Protein AF-Q4WC48-F1 (afdb_monomer_lite)

pLDDT: mean 88.95, std 13.42, range [38.78, 98.5]

Structure (mmCIF, N/CA/C/O backbone):
data_AF-Q4WC48-F1
#
_entry.id   AF-Q4WC48-F1
#
loop_
_atom_site.group_PDB
_atom_site.id
_atom_site.type_symbol
_atom_site.label_atom_id
_atom_site.label_alt_id
_atom_site.label_comp_id
_atom_site.label_asym_id
_atom_site.label_entity_id
_atom_site.label_seq_id
_atom_site.pdbx_PDB_ins_code
_atom_site.Cartn_x
_atom_site.Cartn_y
_atom_site.Cartn_z
_atom_site.occupancy
_atom_site.B_iso_or_equiv
_atom_site.auth_seq_id
_atom_site.auth_comp_id
_atom_site.auth_asym_id
_atom_site.auth_atom_id
_atom_site.pdbx_PDB_model_num
ATOM 1 N N . MET A 1 1 ? 26.197 -2.076 -30.109 1.00 50.25 1 MET A N 1
ATOM 2 C CA . MET A 1 1 ? 26.867 -1.989 -28.795 1.00 50.25 1 MET A CA 1
ATOM 3 C C . MET A 1 1 ? 26.715 -3.346 -28.125 1.00 50.25 1 MET A C 1
ATOM 5 O O . MET A 1 1 ? 25.585 -3.740 -27.888 1.00 50.25 1 MET A O 1
ATOM 9 N N . TRP A 1 2 ? 27.802 -4.096 -27.939 1.00 62.31 2 TRP A N 1
ATOM 10 C CA . TRP A 1 2 ? 27.777 -5.416 -27.292 1.00 62.31 2 TRP A CA 1
ATOM 11 C C . TRP A 1 2 ? 28.272 -5.292 -25.844 1.00 62.31 2 TRP A C 1
ATOM 13 O O . TRP A 1 2 ? 29.174 -4.499 -25.574 1.00 62.31 2 TRP A O 1
ATOM 23 N N . PHE A 1 3 ? 27.678 -6.042 -24.912 1.00 82.44 3 PHE A N 1
ATOM 24 C CA . PHE A 1 3 ? 28.059 -6.017 -23.497 1.00 82.44 3 PHE A CA 1
ATOM 25 C C . PHE A 1 3 ? 29.448 -6.658 -23.295 1.00 82.44 3 PHE A C 1
ATOM 27 O O . PHE A 1 3 ? 29.622 -7.820 -23.673 1.00 82.44 3 PHE A O 1
ATOM 34 N N . PRO A 1 4 ? 30.424 -5.969 -22.662 1.00 87.62 4 PRO A N 1
ATOM 35 C CA . PRO A 1 4 ? 31.802 -6.461 -22.527 1.00 87.62 4 PRO A CA 1
ATOM 36 C C . PRO A 1 4 ? 31.924 -7.854 -21.895 1.00 87.62 4 PRO A C 1
ATOM 38 O O . PRO A 1 4 ? 32.758 -8.643 -22.327 1.00 87.62 4 PRO A O 1
ATOM 41 N N . GLY A 1 5 ? 31.060 -8.169 -20.923 1.00 88.50 5 GLY A N 1
ATOM 42 C CA . GLY A 1 5 ? 31.018 -9.471 -20.246 1.00 88.50 5 GLY A CA 1
ATOM 43 C C . GLY A 1 5 ? 30.559 -10.640 -21.128 1.00 88.50 5 GLY A C 1
ATOM 44 O O . GLY A 1 5 ? 30.926 -11.781 -20.874 1.00 88.50 5 GLY A O 1
ATOM 45 N N . ILE A 1 6 ? 29.784 -10.373 -22.183 1.00 89.56 6 ILE A N 1
ATOM 46 C CA . ILE A 1 6 ? 29.393 -11.396 -23.166 1.00 89.56 6 ILE A CA 1
ATOM 47 C C . ILE A 1 6 ? 30.513 -11.571 -24.191 1.00 89.56 6 ILE A C 1
ATOM 49 O O . ILE A 1 6 ? 30.905 -12.694 -24.495 1.00 89.56 6 ILE A O 1
ATOM 53 N N . CYS A 1 7 ? 31.088 -10.462 -24.669 1.00 89.94 7 CYS A N 1
ATOM 54 C CA . CYS A 1 7 ? 32.181 -10.487 -25.645 1.00 89.94 7 CYS A CA 1
ATOM 55 C C . CYS A 1 7 ? 33.433 -11.199 -25.128 1.00 89.94 7 CYS A C 1
ATOM 57 O O . CYS A 1 7 ? 34.129 -11.852 -25.898 1.00 89.94 7 CYS A O 1
ATOM 59 N N . ASN A 1 8 ? 33.738 -11.054 -23.837 1.00 90.00 8 ASN A N 1
ATOM 60 C CA . ASN A 1 8 ? 34.894 -11.694 -23.215 1.00 90.00 8 ASN A CA 1
ATOM 61 C C . ASN A 1 8 ? 34.586 -13.101 -22.655 1.00 90.00 8 ASN A C 1
ATOM 63 O O . ASN A 1 8 ? 35.450 -13.688 -22.009 1.00 90.00 8 ASN A O 1
ATOM 67 N N . GLY A 1 9 ? 33.371 -13.630 -22.865 1.00 88.19 9 GLY A N 1
ATOM 68 C CA . GLY A 1 9 ? 32.963 -14.982 -22.462 1.00 88.19 9 GLY A CA 1
ATOM 69 C C . GLY A 1 9 ? 32.745 -15.199 -20.960 1.00 88.19 9 GLY A C 1
ATOM 70 O O . GLY A 1 9 ? 32.447 -16.319 -20.552 1.00 88.19 9 GLY A O 1
ATOM 71 N N . THR A 1 10 ? 32.872 -14.161 -20.128 1.00 94.31 10 THR A N 1
ATOM 72 C CA . THR A 1 10 ? 32.672 -14.274 -18.669 1.00 94.31 10 THR A CA 1
ATOM 73 C C . THR A 1 10 ? 31.203 -14.443 -18.286 1.00 94.31 10 THR A C 1
ATOM 75 O O . THR A 1 10 ? 30.897 -15.048 -17.260 1.00 94.31 10 THR A O 1
ATOM 78 N N . ILE A 1 11 ? 30.291 -13.941 -19.120 1.00 91.88 11 ILE A N 1
ATOM 79 C CA . ILE A 1 11 ? 28.846 -14.086 -18.973 1.00 91.88 11 ILE A CA 1
ATOM 80 C C . ILE A 1 11 ? 28.316 -14.792 -20.221 1.00 91.88 11 ILE A C 1
ATOM 82 O O . ILE A 1 11 ? 28.382 -14.225 -21.314 1.00 91.88 11 ILE A O 1
ATOM 86 N N . PRO A 1 12 ? 27.758 -16.005 -20.097 1.00 94.50 12 PRO A N 1
ATOM 87 C CA . PRO A 1 12 ? 27.155 -16.660 -21.242 1.00 94.50 12 PRO A CA 1
ATOM 88 C C . PRO A 1 12 ? 25.863 -15.935 -21.649 1.00 94.50 12 PRO A C 1
ATOM 90 O O . PRO A 1 12 ? 25.068 -15.532 -20.801 1.00 94.50 12 PRO A O 1
ATOM 93 N N . GLU A 1 13 ? 25.619 -15.799 -22.954 1.00 92.88 13 GLU A N 1
ATOM 94 C CA . GLU A 1 13 ? 24.481 -15.036 -23.497 1.00 92.88 13 GLU A CA 1
ATOM 95 C C . GLU A 1 13 ? 23.120 -15.521 -22.969 1.00 92.88 13 GLU A C 1
ATOM 97 O O . GLU A 1 13 ? 22.236 -14.716 -22.668 1.00 92.88 13 GLU A O 1
ATOM 102 N N . TRP A 1 14 ? 22.961 -16.836 -22.774 1.00 94.94 14 TRP A N 1
ATOM 103 C CA . TRP A 1 14 ? 21.724 -17.407 -22.237 1.00 94.94 14 TRP A CA 1
ATOM 104 C C . TRP A 1 14 ? 21.364 -16.831 -20.865 1.00 94.94 14 TRP A C 1
ATOM 106 O O . TRP A 1 14 ? 20.178 -16.688 -20.575 1.00 94.94 14 TRP A O 1
ATOM 116 N N . ARG A 1 15 ? 22.358 -16.445 -20.052 1.00 95.19 15 ARG A N 1
ATOM 117 C CA . ARG A 1 15 ? 22.130 -15.850 -18.735 1.00 95.19 15 ARG A CA 1
ATOM 118 C C . ARG A 1 15 ? 21.541 -14.448 -18.850 1.00 95.19 15 ARG A C 1
ATOM 120 O O . ARG A 1 15 ? 20.620 -14.120 -18.108 1.00 95.19 15 ARG A O 1
ATOM 127 N N . LEU A 1 16 ? 22.014 -13.641 -19.803 1.00 93.06 16 LEU A N 1
ATOM 128 C CA . LEU A 1 16 ? 21.412 -12.334 -20.083 1.00 93.06 16 LEU A CA 1
ATOM 129 C C . LEU A 1 16 ? 19.973 -12.501 -20.593 1.00 93.06 16 LEU A C 1
ATOM 131 O O . LEU A 1 16 ? 19.065 -11.828 -20.111 1.00 93.06 16 LEU A O 1
ATOM 135 N N . ASN A 1 17 ? 19.752 -13.440 -21.515 1.00 95.44 17 ASN A N 1
ATOM 136 C CA . ASN A 1 17 ? 18.420 -13.727 -22.047 1.00 95.44 17 ASN A CA 1
ATOM 137 C C . ASN A 1 17 ? 17.453 -14.199 -20.951 1.00 95.44 17 ASN A C 1
ATOM 139 O O . ASN A 1 17 ? 16.284 -13.821 -20.948 1.00 95.44 17 ASN A O 1
ATOM 143 N N . GLU A 1 18 ? 17.929 -15.002 -20.002 1.00 97.69 18 GLU A N 1
ATOM 144 C CA . GLU A 1 18 ? 17.158 -15.420 -18.833 1.00 97.69 18 GLU A CA 1
ATOM 145 C C . GLU A 1 18 ? 16.771 -14.223 -17.949 1.00 97.69 18 GLU A C 1
ATOM 147 O O . GLU A 1 18 ? 15.602 -14.091 -17.594 1.00 97.69 18 GLU A O 1
ATOM 152 N N . MET A 1 19 ? 17.707 -13.311 -17.654 1.00 96.19 19 MET A N 1
ATOM 153 C CA . MET A 1 19 ? 17.429 -12.098 -16.870 1.00 96.19 19 MET A CA 1
ATOM 154 C C . MET A 1 19 ? 16.390 -11.202 -17.551 1.00 96.19 19 MET A C 1
ATOM 156 O O . MET A 1 19 ? 15.441 -10.756 -16.910 1.00 96.19 19 MET A O 1
ATOM 160 N N . ILE A 1 20 ? 16.529 -10.980 -18.862 1.00 96.69 20 ILE A N 1
ATOM 161 C CA . ILE A 1 20 ? 15.570 -10.186 -19.640 1.00 96.69 20 ILE A CA 1
ATOM 162 C C . ILE A 1 20 ? 14.188 -10.843 -19.601 1.00 96.69 20 ILE A C 1
ATOM 164 O O . ILE A 1 20 ? 13.194 -10.161 -19.361 1.00 96.69 20 ILE A O 1
ATOM 168 N N . ARG A 1 21 ? 14.107 -12.170 -19.767 1.00 97.94 21 ARG A N 1
ATOM 169 C CA . ARG A 1 21 ? 12.835 -12.896 -19.649 1.00 97.94 21 ARG A CA 1
ATOM 170 C C . ARG A 1 21 ? 12.223 -12.742 -18.262 1.00 97.94 21 ARG A C 1
ATOM 172 O O . ARG A 1 21 ? 11.027 -12.501 -18.183 1.00 97.94 21 ARG A O 1
ATOM 179 N N . GLN A 1 22 ? 13.001 -12.827 -17.186 1.00 97.88 22 GLN A N 1
ATOM 180 C CA . GLN A 1 22 ? 12.485 -12.658 -15.821 1.00 97.88 22 GLN A CA 1
ATOM 181 C C . GLN A 1 22 ? 11.947 -11.247 -15.554 1.00 97.88 22 GLN A C 1
ATOM 183 O O . GLN A 1 22 ? 10.987 -11.108 -14.805 1.00 97.88 22 GLN A O 1
ATOM 188 N N . ILE A 1 23 ? 12.517 -10.217 -16.188 1.00 97.94 23 ILE A N 1
ATOM 189 C CA . ILE A 1 23 ? 12.023 -8.835 -16.088 1.00 97.94 23 ILE A CA 1
ATOM 190 C C . ILE A 1 23 ? 10.760 -8.644 -16.937 1.00 97.94 23 ILE A C 1
ATOM 192 O O . ILE A 1 23 ? 9.770 -8.090 -16.465 1.00 97.94 23 ILE A O 1
ATOM 196 N N . LEU A 1 24 ? 10.770 -9.117 -18.186 1.00 98.12 24 LEU A N 1
ATOM 197 C CA . LEU A 1 24 ? 9.672 -8.880 -19.127 1.00 98.12 24 LEU A CA 1
ATOM 198 C C . LEU A 1 24 ? 8.459 -9.789 -18.889 1.00 98.12 24 LEU A C 1
ATOM 200 O O . LEU A 1 24 ? 7.337 -9.390 -19.180 1.00 98.12 24 LEU A O 1
ATOM 204 N N . THR A 1 25 ? 8.642 -10.985 -18.325 1.00 98.25 25 THR A N 1
ATOM 205 C CA . THR A 1 25 ? 7.528 -11.904 -18.032 1.00 98.25 25 THR A CA 1
ATOM 206 C C . THR A 1 25 ? 6.456 -11.264 -17.135 1.00 98.25 25 THR A C 1
ATOM 208 O O . THR A 1 25 ? 5.307 -11.224 -17.568 1.00 98.25 25 THR A O 1
ATOM 211 N N . PRO A 1 26 ? 6.759 -10.722 -15.934 1.00 97.75 26 PRO A N 1
ATOM 212 C CA . PRO A 1 26 ? 5.750 -10.069 -15.096 1.00 97.75 26 PRO A CA 1
ATOM 213 C C . PRO A 1 26 ? 5.199 -8.770 -15.706 1.00 97.75 26 PRO A C 1
ATOM 215 O O . PRO A 1 26 ? 4.044 -8.430 -15.444 1.00 97.75 26 PRO A O 1
ATOM 218 N N . TYR A 1 27 ? 5.994 -8.072 -16.526 1.00 97.56 27 TYR A N 1
ATOM 219 C CA . TYR A 1 27 ? 5.579 -6.864 -17.246 1.00 97.56 27 TYR A CA 1
ATOM 220 C C . TYR A 1 27 ? 4.431 -7.169 -18.220 1.00 97.56 27 TYR A C 1
ATOM 222 O O . TYR A 1 27 ? 3.362 -6.570 -18.115 1.00 97.56 27 TYR A O 1
ATOM 230 N N . TYR A 1 28 ? 4.606 -8.178 -19.080 1.00 97.50 28 TYR A N 1
ATOM 231 C CA . TYR A 1 28 ? 3.551 -8.641 -19.988 1.00 97.50 28 TYR A CA 1
ATOM 232 C C . TYR A 1 28 ? 2.412 -9.352 -19.249 1.00 97.50 28 TYR A C 1
ATOM 234 O O . TYR A 1 28 ? 1.244 -9.142 -19.565 1.00 97.50 28 TYR A O 1
ATOM 242 N N . TYR A 1 29 ? 2.723 -10.156 -18.227 1.00 97.56 29 TYR A N 1
ATOM 243 C CA . TYR A 1 29 ? 1.708 -10.844 -17.423 1.00 97.56 29 TYR A CA 1
ATOM 244 C C . TYR A 1 29 ? 0.731 -9.867 -16.755 1.00 97.56 29 TYR A C 1
ATOM 246 O O . TYR A 1 29 ? -0.464 -10.136 -16.695 1.00 97.56 29 TYR A O 1
ATOM 254 N N . SER A 1 30 ? 1.229 -8.717 -16.291 1.00 96.88 30 SER A N 1
ATOM 255 C CA . SER A 1 30 ? 0.409 -7.662 -15.679 1.00 96.88 30 SER A CA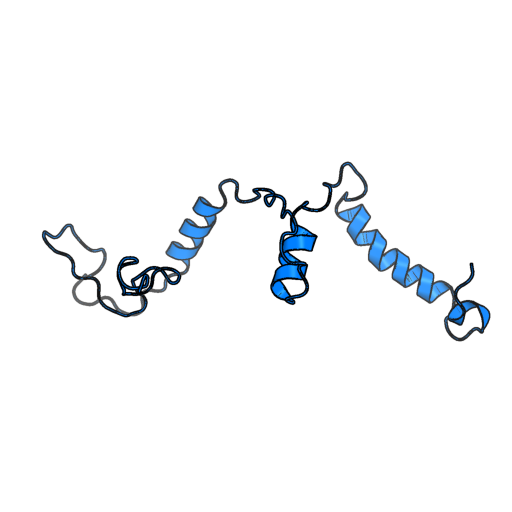 1
ATOM 256 C C . SER A 1 30 ? -0.131 -6.651 -16.702 1.00 96.88 30 SER A C 1
ATOM 258 O O . SER A 1 30 ? -0.622 -5.598 -16.301 1.00 96.88 30 SER A O 1
ATOM 260 N N . SER A 1 31 ? -0.007 -6.947 -18.004 1.00 96.75 31 SER A N 1
ATOM 261 C CA . SER A 1 31 ? -0.479 -6.118 -19.125 1.00 96.75 31 SER A CA 1
ATOM 262 C C . SER A 1 31 ? 0.065 -4.686 -19.122 1.00 96.75 31 SER A C 1
ATOM 264 O O . SER A 1 31 ? -0.615 -3.751 -19.536 1.00 96.75 31 SER A O 1
ATOM 266 N N . GLN A 1 32 ? 1.300 -4.494 -18.648 1.00 96.94 32 GLN A N 1
ATOM 267 C CA . GLN A 1 32 ? 1.930 -3.170 -18.593 1.00 96.94 32 GLN A CA 1
ATOM 268 C C . GLN A 1 32 ? 2.454 -2.689 -19.954 1.00 96.94 32 GLN A C 1
ATOM 270 O O . GLN A 1 32 ? 2.981 -1.584 -20.068 1.00 96.94 32 GLN A O 1
ATOM 275 N N . ASP A 1 33 ? 2.343 -3.517 -20.985 1.00 96.44 33 ASP A N 1
ATOM 276 C CA . ASP A 1 33 ? 2.664 -3.196 -22.372 1.00 96.44 33 ASP A CA 1
ATOM 277 C C . ASP A 1 33 ? 1.553 -2.412 -23.086 1.00 96.44 33 ASP A C 1
ATOM 279 O O . ASP A 1 33 ? 1.803 -1.806 -24.128 1.00 96.44 33 ASP A O 1
ATOM 283 N N . HIS A 1 34 ? 0.350 -2.364 -22.509 1.00 95.38 34 HIS A N 1
ATOM 284 C CA . HIS A 1 34 ? -0.806 -1.665 -23.062 1.00 95.38 34 HIS A CA 1
ATOM 285 C C . HIS A 1 34 ? -1.233 -0.511 -22.152 1.00 95.38 34 HIS A C 1
ATOM 287 O O . HIS A 1 34 ? -1.521 -0.716 -20.978 1.00 95.38 34 HIS A O 1
ATOM 293 N N . GLU A 1 35 ? -1.293 0.706 -22.706 1.00 93.56 35 GLU A N 1
ATOM 294 C CA . GLU A 1 35 ? -1.863 1.901 -22.049 1.00 93.56 35 GLU A CA 1
ATOM 295 C C . GLU A 1 35 ? -1.340 2.181 -20.624 1.00 93.56 35 GLU A C 1
ATOM 297 O O . GLU A 1 35 ? -2.031 2.770 -19.790 1.00 93.56 35 GLU A O 1
ATOM 302 N N . TYR A 1 36 ? -0.100 1.782 -20.327 1.00 95.19 36 TYR A N 1
ATOM 303 C CA . TYR A 1 36 ? 0.464 1.958 -18.994 1.00 95.19 36 TYR A CA 1
ATOM 304 C C . TYR A 1 36 ? 0.604 3.448 -18.651 1.00 95.19 36 TYR A C 1
ATOM 306 O O . TYR A 1 36 ? 1.089 4.231 -19.478 1.00 95.19 36 TYR A O 1
ATOM 314 N N . PRO A 1 37 ? 0.187 3.875 -17.445 1.00 94.06 37 PRO A N 1
ATOM 315 C CA . PRO A 1 37 ? 0.187 5.283 -17.091 1.00 94.06 37 PRO A CA 1
ATOM 316 C C . PRO A 1 37 ? 1.607 5.852 -17.067 1.00 94.06 37 PRO A C 1
ATOM 318 O O . PRO A 1 37 ? 2.573 5.189 -16.687 1.00 94.06 37 PRO A O 1
ATOM 321 N N . THR A 1 38 ? 1.723 7.133 -17.409 1.00 94.44 38 THR A N 1
ATOM 322 C CA . THR A 1 38 ? 2.981 7.869 -17.257 1.00 94.44 38 THR A CA 1
ATOM 323 C C . THR A 1 38 ? 3.382 7.967 -15.788 1.00 94.44 38 THR A C 1
ATOM 325 O O . THR A 1 38 ? 2.529 7.929 -14.890 1.00 94.44 38 THR A O 1
ATOM 328 N N . ILE A 1 39 ? 4.680 8.159 -15.548 1.00 93.44 39 ILE A N 1
ATOM 329 C CA . ILE A 1 39 ? 5.211 8.462 -14.216 1.00 93.44 39 ILE A CA 1
ATOM 330 C C . ILE A 1 39 ? 4.514 9.692 -13.615 1.00 93.44 39 ILE A C 1
ATOM 332 O O . ILE A 1 39 ? 4.081 10.591 -14.342 1.00 93.44 39 ILE A O 1
ATOM 336 N N . ASP A 1 40 ? 4.392 9.737 -12.288 1.00 94.38 40 ASP A N 1
ATOM 337 C CA . ASP A 1 40 ? 3.839 10.910 -11.610 1.00 94.38 40 ASP A CA 1
ATOM 338 C C . ASP A 1 40 ? 4.785 12.112 -11.823 1.00 94.38 40 ASP A C 1
ATOM 340 O O . ASP A 1 40 ? 5.977 11.983 -11.513 1.00 94.38 40 ASP A O 1
ATOM 344 N N . PRO A 1 41 ? 4.287 13.265 -12.317 1.00 92.31 41 PRO A N 1
ATOM 345 C CA . PRO A 1 41 ? 5.093 14.468 -12.532 1.00 92.31 41 PRO A CA 1
ATOM 346 C C . PRO A 1 41 ? 5.886 14.924 -11.301 1.00 92.31 41 PRO A C 1
ATOM 348 O O . PRO A 1 41 ? 6.972 15.481 -11.436 1.00 92.31 41 PRO A O 1
ATOM 351 N N . SER A 1 42 ? 5.367 14.678 -10.098 1.00 94.00 42 SER A N 1
ATOM 352 C CA . SER A 1 42 ? 5.992 15.069 -8.832 1.00 94.00 42 SER A CA 1
ATOM 353 C C . SER A 1 42 ? 7.099 14.119 -8.359 1.00 94.00 42 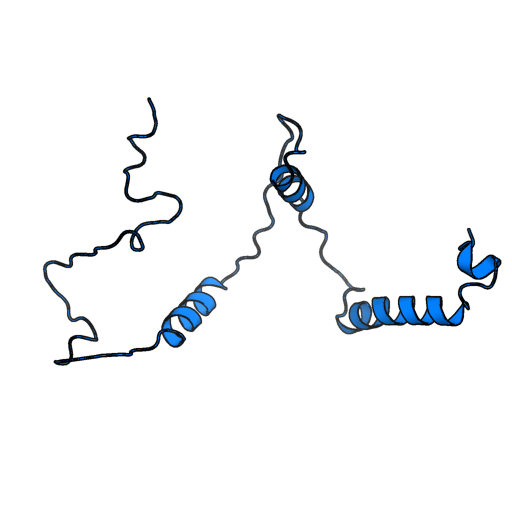SER A C 1
ATOM 355 O O . SER A 1 42 ? 7.855 14.479 -7.458 1.00 94.00 42 SER A O 1
ATOM 357 N N . SER A 1 43 ? 7.251 12.935 -8.971 1.00 93.56 43 SER A N 1
ATOM 358 C CA . SER A 1 43 ? 8.155 11.869 -8.492 1.00 93.56 43 SER A CA 1
ATOM 359 C C . SER A 1 43 ? 9.594 12.344 -8.292 1.00 93.56 43 SER A C 1
ATOM 361 O O . SER A 1 43 ? 10.232 12.025 -7.286 1.00 93.56 43 SER A O 1
ATOM 363 N N . TYR A 1 44 ? 10.107 13.120 -9.250 1.00 91.50 44 TYR A N 1
ATOM 364 C CA . TYR A 1 44 ? 11.449 13.686 -9.168 1.00 91.50 44 TYR A CA 1
ATOM 365 C C . TYR A 1 44 ? 11.551 14.704 -8.032 1.00 91.50 44 TYR A C 1
ATOM 367 O O . TYR A 1 44 ? 12.436 14.581 -7.192 1.00 91.50 44 TYR A O 1
ATOM 375 N N . ALA A 1 45 ? 10.616 15.654 -7.962 1.00 92.81 45 ALA A N 1
ATOM 376 C CA . ALA A 1 45 ? 10.608 16.702 -6.947 1.00 92.81 45 ALA A CA 1
ATOM 377 C C . ALA A 1 45 ? 10.563 16.131 -5.522 1.00 92.81 45 ALA A C 1
ATOM 379 O O . ALA A 1 45 ? 11.334 16.554 -4.663 1.00 92.81 45 ALA A O 1
ATOM 380 N N . VAL A 1 46 ? 9.713 15.126 -5.283 1.00 91.88 46 VAL A N 1
ATOM 381 C CA . VAL A 1 46 ? 9.611 14.438 -3.986 1.00 91.88 46 VAL A CA 1
ATOM 382 C C . VAL A 1 46 ? 10.927 13.740 -3.637 1.00 91.88 46 VAL A C 1
ATOM 384 O O . VAL A 1 46 ? 11.430 13.873 -2.521 1.00 91.88 46 VAL A O 1
ATOM 387 N N . THR A 1 47 ? 11.518 13.028 -4.599 1.00 93.00 47 THR A N 1
ATOM 388 C CA . THR A 1 47 ? 12.791 12.320 -4.406 1.00 93.00 47 THR A CA 1
ATOM 389 C C . THR A 1 47 ? 13.931 13.302 -4.126 1.00 93.00 47 THR A C 1
ATOM 391 O O . THR A 1 47 ? 14.663 13.146 -3.151 1.00 93.00 47 THR A O 1
ATOM 394 N N . ALA A 1 48 ? 14.054 14.357 -4.931 1.00 92.88 48 ALA A N 1
ATOM 395 C CA . ALA A 1 48 ? 15.076 15.384 -4.785 1.00 92.88 48 ALA A CA 1
ATOM 396 C C . ALA A 1 48 ? 14.954 16.130 -3.447 1.00 92.88 48 ALA A C 1
ATOM 398 O O . ALA A 1 48 ? 15.963 16.357 -2.781 1.00 92.88 48 ALA A O 1
ATOM 399 N N . ALA A 1 49 ? 13.729 16.450 -3.014 1.00 91.81 49 ALA A N 1
ATOM 400 C CA . ALA A 1 49 ? 13.475 17.046 -1.703 1.00 91.81 49 ALA A CA 1
ATOM 401 C C . ALA A 1 49 ? 13.891 16.107 -0.561 1.00 91.81 49 ALA A C 1
ATOM 403 O O . ALA A 1 49 ? 14.556 16.541 0.376 1.00 91.81 49 ALA A O 1
ATOM 404 N N . THR A 1 50 ? 13.571 14.814 -0.672 1.00 92.12 50 THR A N 1
ATOM 405 C CA . THR A 1 50 ? 13.926 13.796 0.333 1.00 92.12 50 THR A CA 1
ATOM 406 C C . THR A 1 50 ? 15.439 13.690 0.540 1.00 92.12 50 THR A C 1
ATOM 408 O O . THR A 1 50 ? 15.897 13.525 1.668 1.00 92.12 50 THR A O 1
ATOM 411 N N . TYR A 1 51 ? 16.225 13.821 -0.532 1.00 94.56 51 TYR A N 1
ATOM 412 C CA . TYR A 1 51 ? 17.690 13.779 -0.471 1.00 94.56 51 TYR A CA 1
ATOM 413 C C . TYR A 1 51 ? 18.353 15.158 -0.319 1.00 94.56 51 TYR A C 1
ATOM 415 O O . TYR A 1 51 ? 19.578 15.243 -0.338 1.00 94.56 51 TYR A O 1
ATOM 423 N N . GLY A 1 52 ? 17.577 16.238 -0.171 1.00 92.94 52 GLY A N 1
ATOM 424 C CA . GLY A 1 52 ? 18.110 17.597 -0.028 1.00 92.94 52 GLY A CA 1
ATOM 425 C C . GLY A 1 52 ? 18.837 18.127 -1.271 1.00 92.94 52 GLY A C 1
ATOM 426 O O . GLY A 1 52 ? 19.656 19.034 -1.160 1.00 92.94 52 GLY A O 1
ATOM 427 N N . ILE A 1 53 ? 18.560 17.560 -2.447 1.00 94.81 53 ILE A N 1
ATOM 428 C CA . ILE A 1 53 ? 19.182 17.939 -3.725 1.00 94.81 53 ILE A CA 1
ATOM 429 C C . ILE A 1 53 ? 18.242 18.739 -4.625 1.00 94.81 53 ILE A C 1
ATOM 431 O O . ILE A 1 53 ? 18.614 19.019 -5.757 1.00 94.81 53 ILE A O 1
ATOM 435 N N . LEU A 1 54 ? 17.037 19.086 -4.155 1.00 93.12 54 LEU A N 1
ATOM 436 C CA . LEU A 1 54 ? 16.111 19.941 -4.895 1.00 93.12 54 LEU A CA 1
ATOM 437 C C . LEU A 1 54 ? 16.669 21.379 -4.952 1.00 93.12 54 LEU A C 1
ATOM 439 O O . LEU A 1 54 ? 16.816 22.008 -3.900 1.00 93.12 54 LEU A O 1
ATOM 443 N N . PRO A 1 55 ? 16.978 21.917 -6.146 1.00 91.38 55 PRO A N 1
ATOM 444 C CA . PRO A 1 55 ? 17.337 23.314 -6.336 1.00 91.38 55 PRO A CA 1
ATOM 445 C C . PRO A 1 55 ? 16.349 24.284 -5.681 1.00 91.38 55 PRO A C 1
ATOM 447 O O . PRO A 1 55 ? 15.127 24.144 -5.777 1.00 91.38 55 PRO A O 1
ATOM 450 N N . ALA A 1 56 ? 16.890 25.326 -5.053 1.00 88.50 56 ALA A N 1
ATOM 451 C CA . ALA A 1 56 ? 16.081 26.395 -4.488 1.00 88.50 56 ALA A CA 1
ATOM 452 C C . ALA A 1 56 ? 15.267 27.096 -5.590 1.00 88.50 56 ALA A C 1
ATOM 454 O O . ALA A 1 56 ? 15.823 27.559 -6.585 1.00 88.50 56 ALA A O 1
ATOM 455 N N . GLY A 1 57 ? 13.952 27.194 -5.390 1.00 84.81 57 GLY A N 1
ATOM 456 C CA . GLY A 1 57 ? 13.041 27.840 -6.338 1.00 84.81 57 GLY A CA 1
ATOM 457 C C . GLY A 1 57 ? 12.598 26.963 -7.512 1.00 84.81 57 GLY A C 1
ATOM 458 O O . GLY A 1 57 ? 11.930 27.474 -8.409 1.00 84.81 57 GLY A O 1
ATOM 459 N N . GLU A 1 58 ? 12.927 25.666 -7.522 1.00 87.62 58 GLU A N 1
ATOM 460 C CA . GLU A 1 58 ? 12.394 24.750 -8.532 1.00 87.62 58 GLU A CA 1
ATOM 461 C C . GLU A 1 58 ? 10.874 24.591 -8.383 1.00 87.62 58 GLU A C 1
ATOM 463 O O . GLU A 1 58 ? 10.346 24.365 -7.290 1.00 87.62 58 GLU A O 1
ATOM 468 N N . VAL A 1 59 ? 10.155 24.721 -9.500 1.00 87.38 59 VAL A N 1
ATOM 469 C CA . VAL A 1 59 ? 8.704 24.523 -9.537 1.00 87.38 59 VAL A CA 1
ATOM 470 C C . VAL A 1 59 ? 8.414 23.040 -9.353 1.00 87.38 59 VAL A C 1
ATOM 472 O O . VAL A 1 59 ? 8.775 22.220 -10.194 1.00 87.38 59 VAL A O 1
ATOM 475 N N . THR A 1 60 ? 7.718 22.700 -8.272 1.00 90.12 60 THR A N 1
ATOM 476 C CA . THR A 1 60 ? 7.294 21.325 -8.008 1.00 90.12 60 THR A CA 1
ATOM 477 C C . THR A 1 60 ? 5.861 21.129 -8.512 1.00 90.12 60 THR A C 1
ATOM 479 O O . THR A 1 60 ? 4.946 21.832 -8.072 1.00 90.12 60 THR A O 1
ATOM 482 N N . PRO A 1 61 ? 5.624 20.230 -9.483 1.00 92.00 61 PRO A N 1
ATOM 483 C CA . PRO A 1 61 ? 4.270 19.948 -9.936 1.00 92.00 61 PRO A CA 1
ATOM 484 C C . PRO A 1 61 ? 3.481 19.236 -8.832 1.00 92.00 61 PRO A C 1
ATOM 486 O O . PRO A 1 61 ? 4.043 18.509 -8.010 1.00 92.00 61 PRO A O 1
ATOM 489 N N . ALA A 1 62 ? 2.161 19.422 -8.833 1.00 91.56 62 ALA A N 1
ATOM 490 C CA . ALA A 1 62 ? 1.283 18.703 -7.920 1.00 91.56 62 ALA A CA 1
ATOM 491 C C . ALA A 1 62 ? 1.354 17.189 -8.177 1.00 91.56 62 ALA A C 1
ATOM 493 O O . ALA A 1 62 ? 1.397 16.747 -9.328 1.00 91.56 62 ALA A O 1
ATOM 494 N N . GLY A 1 63 ? 1.336 16.406 -7.098 1.00 92.00 63 GLY A N 1
ATOM 495 C CA . GLY A 1 63 ? 1.259 14.951 -7.189 1.00 92.00 63 GLY A CA 1
ATOM 496 C C . GLY A 1 63 ? -0.081 14.481 -7.745 1.00 92.00 63 GLY A C 1
ATOM 497 O O . GLY A 1 63 ? -1.119 15.120 -7.545 1.00 92.00 63 GLY A O 1
ATOM 498 N N . ARG A 1 64 ? -0.066 13.345 -8.444 1.00 93.81 64 ARG A N 1
ATOM 499 C CA . ARG A 1 64 ? -1.280 12.701 -8.945 1.00 93.81 64 ARG A CA 1
ATOM 500 C C . ARG A 1 64 ? -2.094 12.182 -7.760 1.00 93.81 64 ARG A C 1
ATOM 502 O O . ARG A 1 64 ? -1.615 11.371 -6.971 1.00 93.81 64 ARG A O 1
ATOM 509 N N . ASP A 1 65 ? -3.351 12.606 -7.650 1.00 94.38 65 ASP A N 1
ATOM 510 C CA . ASP A 1 65 ? -4.237 12.096 -6.603 1.00 94.38 65 ASP A CA 1
ATOM 511 C C . ASP A 1 65 ? -4.686 10.661 -6.915 1.00 94.38 65 ASP A C 1
ATOM 513 O O . ASP A 1 65 ? -5.507 10.423 -7.800 1.00 94.38 65 ASP A O 1
ATOM 517 N N . VAL A 1 66 ? -4.143 9.703 -6.165 1.00 95.00 66 VAL A N 1
ATOM 518 C CA . VAL A 1 66 ? -4.455 8.266 -6.264 1.00 95.00 66 VAL A CA 1
ATOM 519 C C . VAL A 1 66 ? -5.289 7.758 -5.081 1.00 95.00 66 VAL A C 1
ATOM 521 O O . VAL A 1 66 ? -5.441 6.551 -4.884 1.00 95.00 66 VAL A O 1
ATOM 524 N N . ARG A 1 67 ? -5.824 8.663 -4.249 1.00 95.88 67 ARG A N 1
ATOM 525 C CA . ARG A 1 67 ? -6.495 8.292 -2.991 1.00 95.88 67 ARG A CA 1
ATOM 526 C C . ARG A 1 67 ? -7.825 7.578 -3.214 1.00 95.88 67 ARG A C 1
ATOM 528 O O . ARG A 1 67 ? -8.166 6.701 -2.421 1.00 95.88 67 ARG A O 1
ATOM 535 N N . GLY A 1 68 ? -8.571 7.943 -4.260 1.00 96.62 68 GLY A N 1
ATOM 536 C CA . GLY A 1 68 ? -9.896 7.382 -4.541 1.00 96.62 68 GLY A CA 1
ATOM 537 C C . GLY A 1 68 ? -10.789 7.347 -3.291 1.00 96.62 68 GLY A C 1
ATOM 538 O O . GLY A 1 68 ? -10.830 8.298 -2.514 1.00 96.62 68 GLY A O 1
ATOM 539 N N . ASN A 1 69 ? -11.466 6.220 -3.059 1.00 97.38 69 ASN A N 1
ATOM 540 C CA . ASN A 1 69 ? -12.251 5.961 -1.844 1.00 97.38 69 ASN A CA 1
ATOM 541 C C . ASN A 1 69 ? -11.549 5.004 -0.856 1.00 97.38 69 ASN A C 1
ATOM 543 O O . ASN A 1 69 ? -12.209 4.413 0.005 1.00 97.38 69 ASN A O 1
ATOM 547 N N . HIS A 1 70 ? -10.218 4.858 -0.944 1.00 98.31 70 HIS A N 1
ATOM 548 C CA . HIS A 1 70 ? -9.448 3.936 -0.098 1.00 98.31 70 HIS A CA 1
ATOM 549 C C . HIS A 1 70 ? -9.601 4.226 1.407 1.00 98.31 70 HIS A C 1
ATOM 551 O O . HIS A 1 70 ? -9.453 3.321 2.229 1.00 98.31 70 HIS A O 1
ATOM 557 N N . SER A 1 71 ? -9.978 5.454 1.781 1.00 97.81 71 SER A N 1
ATOM 558 C CA . SER A 1 71 ? -10.277 5.855 3.164 1.00 97.81 71 SER A CA 1
ATOM 559 C C . SER A 1 71 ? -11.343 4.982 3.837 1.00 97.81 71 SER A C 1
ATOM 561 O O . SER A 1 71 ? -11.229 4.680 5.028 1.00 97.81 71 SER A O 1
ATOM 563 N N . LEU A 1 72 ? -12.350 4.518 3.088 1.00 98.19 72 LEU A N 1
ATOM 564 C CA . LEU A 1 72 ? -13.397 3.637 3.611 1.00 98.19 72 LEU A CA 1
ATOM 565 C C . LEU A 1 72 ? -12.826 2.276 4.024 1.00 98.19 72 LEU A C 1
ATOM 567 O O . LEU A 1 72 ? -13.138 1.770 5.105 1.00 98.19 72 LEU A O 1
ATOM 571 N N . LEU A 1 73 ? -11.957 1.705 3.185 1.00 98.06 73 LEU A N 1
ATOM 572 C CA . LEU A 1 73 ? -11.300 0.430 3.461 1.00 98.06 73 LEU A CA 1
ATOM 573 C C . LEU A 1 73 ? -10.323 0.556 4.634 1.00 98.06 73 LEU A C 1
ATOM 575 O O . LEU A 1 73 ? -10.351 -0.282 5.533 1.00 98.06 73 LEU A O 1
ATOM 579 N N . ILE A 1 74 ? -9.528 1.629 4.672 1.00 98.12 74 ILE A N 1
ATOM 580 C CA . ILE A 1 74 ? -8.596 1.917 5.772 1.00 98.12 74 ILE A CA 1
ATOM 581 C C . ILE A 1 74 ? -9.349 1.981 7.104 1.00 98.12 74 ILE A C 1
ATOM 583 O O . ILE A 1 74 ? -8.968 1.312 8.063 1.00 98.12 74 ILE A O 1
ATOM 587 N N . ARG A 1 75 ? -10.469 2.713 7.162 1.00 97.81 75 ARG A N 1
ATOM 588 C CA . ARG A 1 75 ? -11.284 2.819 8.381 1.00 97.81 75 ARG A CA 1
ATOM 589 C C . ARG A 1 75 ? -11.886 1.474 8.798 1.00 97.81 75 ARG A C 1
ATOM 591 O O . ARG A 1 75 ? -11.939 1.159 9.990 1.00 97.81 75 ARG A O 1
ATOM 598 N N . LYS A 1 76 ? -12.322 0.662 7.830 1.00 98.38 76 LYS A N 1
ATOM 599 C CA . LYS A 1 76 ? -12.838 -0.689 8.092 1.00 98.38 76 LYS A CA 1
ATOM 600 C C . LYS A 1 76 ? -11.754 -1.596 8.678 1.00 98.38 76 LYS A C 1
ATOM 602 O O . LYS A 1 76 ? -12.008 -2.258 9.677 1.00 98.38 76 LYS A O 1
ATOM 607 N N . ILE A 1 77 ? -10.554 -1.595 8.101 1.00 98.50 77 ILE A N 1
ATOM 608 C CA . ILE A 1 77 ? -9.434 -2.406 8.594 1.00 98.50 77 ILE A CA 1
ATOM 609 C C . ILE A 1 77 ? -8.974 -1.913 9.970 1.00 98.50 77 ILE A C 1
ATOM 611 O O . ILE A 1 77 ? -8.810 -2.730 10.867 1.00 98.50 77 ILE A O 1
ATOM 615 N N . GLY A 1 78 ? -8.843 -0.599 10.177 1.00 97.44 78 GLY A N 1
ATOM 616 C CA . GLY A 1 78 ? -8.432 -0.034 11.468 1.00 97.44 78 GLY A CA 1
ATOM 617 C C . GLY A 1 78 ? -9.387 -0.395 12.611 1.00 97.44 78 GLY A C 1
ATOM 618 O O . GLY A 1 78 ? -8.952 -0.805 13.686 1.00 97.44 78 GLY A O 1
ATOM 619 N N . SER A 1 79 ? -10.700 -0.326 12.366 1.00 97.25 79 SER A N 1
ATOM 620 C CA . SER A 1 79 ? -11.696 -0.753 13.360 1.00 97.25 79 SER A CA 1
ATOM 621 C C . SER A 1 79 ? -11.700 -2.269 13.591 1.00 97.25 79 SER A C 1
ATOM 623 O O . SER A 1 79 ? -11.750 -2.697 14.740 1.00 97.25 79 SER A O 1
ATOM 625 N N . ALA A 1 80 ? -11.597 -3.084 12.536 1.00 98.00 80 ALA A N 1
ATOM 626 C CA . ALA A 1 80 ? -11.592 -4.546 12.648 1.00 98.00 80 ALA A CA 1
ATOM 627 C C . ALA A 1 80 ? -10.287 -5.120 13.233 1.00 98.00 80 ALA A C 1
ATOM 629 O O . ALA A 1 80 ? -10.307 -6.196 13.824 1.00 98.00 80 ALA A O 1
ATOM 630 N N . GLY A 1 81 ? -9.163 -4.417 13.074 1.00 97.81 81 GLY A N 1
ATOM 631 C CA . GLY A 1 81 ? -7.855 -4.806 13.608 1.00 97.81 81 GLY A CA 1
ATOM 632 C C . GLY A 1 81 ? -7.639 -4.435 15.078 1.00 97.81 81 GLY A C 1
ATOM 633 O O . GLY A 1 81 ? -6.648 -4.854 15.670 1.00 97.81 81 GLY A O 1
ATOM 634 N N . THR A 1 82 ? -8.545 -3.663 15.684 1.00 97.69 82 THR A N 1
ATOM 635 C CA . THR A 1 82 ? -8.440 -3.274 17.096 1.00 97.69 82 THR A CA 1
ATOM 636 C C . THR A 1 82 ? -8.846 -4.437 18.003 1.00 97.69 82 THR A C 1
ATOM 638 O O . THR A 1 82 ? -9.971 -4.931 17.931 1.00 97.69 82 THR A O 1
ATOM 641 N N . VAL A 1 83 ? -7.949 -4.856 18.901 1.00 97.94 83 VAL A N 1
ATOM 642 C CA . VAL A 1 83 ? -8.180 -5.985 19.818 1.00 97.94 83 VAL A CA 1
ATOM 643 C C . VAL A 1 83 ? -8.587 -5.490 21.207 1.00 97.94 83 VAL A C 1
ATOM 645 O O . VAL A 1 83 ? -7.862 -4.739 21.858 1.00 97.94 83 VAL A O 1
ATOM 648 N N . LEU A 1 84 ? -9.738 -5.956 21.700 1.00 97.56 84 LEU A N 1
ATOM 649 C CA . LEU A 1 84 ? -10.230 -5.643 23.042 1.00 97.56 84 LEU A CA 1
ATOM 650 C C . LEU A 1 84 ? -9.631 -6.600 24.083 1.00 97.56 84 LEU A C 1
ATOM 652 O O . LEU A 1 84 ? -10.110 -7.716 24.255 1.00 97.56 84 LEU A O 1
ATOM 656 N N . LEU A 1 85 ? -8.604 -6.146 24.805 1.00 98.12 85 LEU A N 1
ATOM 657 C CA . LEU A 1 85 ? -7.912 -6.968 25.810 1.00 98.12 85 LEU A CA 1
ATOM 658 C C . LEU A 1 85 ? -8.649 -7.051 27.155 1.00 98.12 85 LEU A C 1
ATOM 660 O O . LEU A 1 85 ? -8.563 -8.056 27.857 1.00 98.12 85 LEU A O 1
ATOM 664 N N . LYS A 1 86 ? -9.363 -5.989 27.544 1.00 97.88 86 LYS A N 1
ATOM 665 C CA . LYS A 1 86 ? -10.072 -5.910 28.827 1.00 97.88 86 LYS A CA 1
ATOM 666 C C . LYS A 1 86 ? -11.330 -5.063 28.696 1.00 97.88 86 LYS A C 1
ATOM 668 O O . LYS A 1 86 ? -11.273 -3.938 28.215 1.00 97.88 86 LYS A O 1
ATOM 673 N N . ASN A 1 87 ? -12.449 -5.580 29.200 1.00 97.62 87 ASN A N 1
ATOM 674 C CA . ASN A 1 87 ? -13.706 -4.844 29.320 1.00 97.62 87 ASN A CA 1
ATOM 675 C C . ASN A 1 87 ? -14.388 -5.211 30.642 1.00 97.62 87 ASN A C 1
ATOM 677 O O . ASN A 1 87 ? -15.052 -6.241 30.742 1.00 97.62 87 ASN A O 1
ATOM 681 N N . LYS A 1 88 ? -14.171 -4.399 31.679 1.00 97.56 88 LYS A N 1
ATOM 682 C CA . LYS A 1 88 ? -14.821 -4.566 32.985 1.00 97.56 88 LYS A CA 1
ATOM 683 C C . LYS A 1 88 ? -16.106 -3.738 33.007 1.00 97.56 88 LYS A C 1
ATOM 685 O O . LYS A 1 88 ? -16.151 -2.690 32.377 1.00 97.56 88 LYS A O 1
ATOM 690 N N . ASP A 1 89 ? -17.139 -4.212 33.698 1.00 95.75 89 ASP A N 1
ATOM 691 C CA . ASP A 1 89 ? -18.368 -3.450 33.979 1.00 95.75 89 ASP A CA 1
ATOM 692 C C . ASP A 1 89 ? -19.114 -2.925 32.734 1.00 95.75 89 ASP A C 1
ATOM 694 O O . ASP A 1 89 ? -19.918 -2.000 32.820 1.00 95.75 89 ASP A O 1
ATOM 698 N N . LYS A 1 90 ? -18.891 -3.549 31.565 1.00 94.44 90 LYS A N 1
ATOM 699 C CA . LYS A 1 90 ? -19.468 -3.138 30.272 1.00 94.44 90 LYS A CA 1
ATOM 700 C C . LYS A 1 90 ? -19.174 -1.666 29.935 1.00 94.44 90 LYS A C 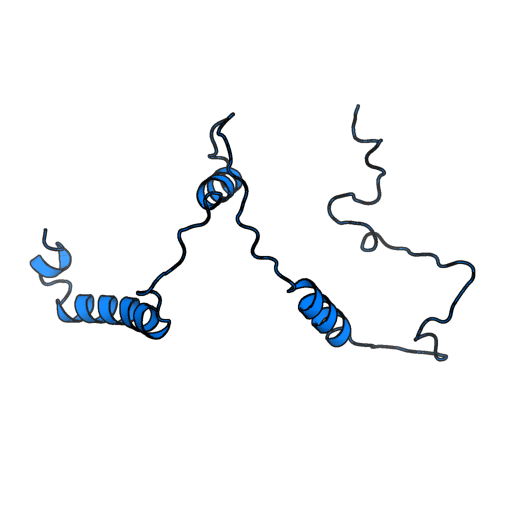1
ATOM 702 O O . LYS A 1 90 ? -20.028 -0.989 29.365 1.00 94.44 90 LYS A O 1
ATOM 707 N N . THR A 1 91 ? -17.975 -1.182 30.272 1.00 94.31 91 THR A N 1
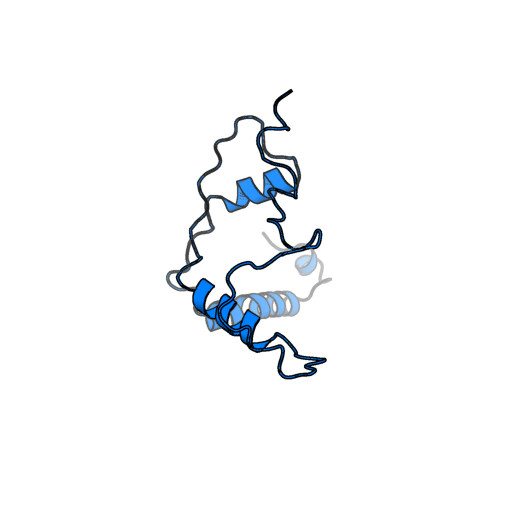ATOM 708 C CA . THR A 1 91 ? -17.528 0.186 29.952 1.00 94.31 91 THR A CA 1
ATOM 709 C C . THR A 1 91 ? -17.594 0.480 28.453 1.00 94.31 91 THR A C 1
ATOM 711 O O . THR A 1 91 ? -17.946 1.590 28.060 1.00 94.31 91 THR A O 1
ATOM 714 N N . LEU A 1 92 ? -17.286 -0.514 27.611 1.00 95.44 92 LEU A N 1
ATOM 715 C CA . LEU A 1 92 ?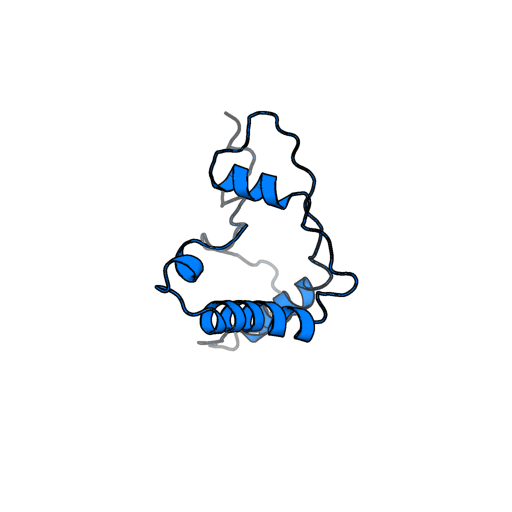 -17.467 -0.436 26.160 1.00 95.44 92 LEU A CA 1
ATOM 716 C C . LEU A 1 92 ? -18.672 -1.284 25.703 1.00 95.44 92 LEU A C 1
ATOM 718 O O . LEU A 1 92 ? -18.844 -2.396 26.224 1.00 95.44 92 LEU A O 1
ATOM 722 N N . PRO A 1 93 ? -19.465 -0.818 24.709 1.00 94.75 93 PRO A N 1
ATOM 723 C CA . PRO A 1 93 ? -19.302 0.435 23.954 1.00 94.75 93 PRO A CA 1
ATOM 724 C C . PRO A 1 93 ? -19.679 1.681 24.772 1.00 94.75 93 PRO A C 1
ATOM 726 O O . PRO A 1 93 ? -20.584 1.639 25.606 1.00 94.75 93 PRO A O 1
ATOM 729 N N . ILE A 1 94 ? -18.991 2.795 24.504 1.00 93.38 94 ILE A N 1
ATOM 730 C CA . ILE A 1 94 ? -19.242 4.078 25.175 1.00 93.38 94 ILE A CA 1
ATOM 731 C C . ILE A 1 94 ? -20.680 4.524 24.881 1.00 93.38 94 ILE A C 1
ATOM 733 O O . ILE A 1 94 ? -21.107 4.558 23.726 1.00 93.38 94 ILE A O 1
ATOM 737 N N . ARG A 1 95 ? -21.429 4.866 25.930 1.00 90.69 95 ARG A N 1
ATOM 738 C CA . ARG A 1 95 ? -22.770 5.459 25.821 1.00 90.69 95 ARG A CA 1
ATOM 739 C C . ARG A 1 95 ? -22.665 6.985 25.751 1.00 90.69 95 ARG A C 1
ATOM 741 O O . ARG A 1 95 ? -21.682 7.529 26.252 1.00 90.69 95 ARG A O 1
ATOM 748 N N . PRO A 1 96 ? -23.664 7.684 25.185 1.00 88.69 96 PRO A N 1
ATOM 749 C CA . PRO A 1 96 ? -23.682 9.143 25.180 1.00 88.69 96 PRO A CA 1
ATOM 750 C C . PRO A 1 96 ? -23.473 9.709 26.592 1.00 88.69 96 PRO A C 1
ATOM 752 O O . PRO A 1 96 ? -24.177 9.332 27.529 1.00 88.69 96 PRO A O 1
ATOM 755 N N . ALA A 1 97 ? -22.492 10.598 26.730 1.00 84.25 97 ALA A N 1
ATOM 756 C CA . ALA A 1 97 ? -22.139 11.280 27.967 1.00 84.25 97 ALA A CA 1
ATOM 757 C C . ALA A 1 97 ? -22.105 12.791 27.719 1.00 84.25 97 ALA A C 1
ATOM 759 O O . ALA A 1 97 ? -21.840 13.234 26.604 1.00 84.25 97 ALA A O 1
ATOM 760 N N . TRP A 1 98 ? -22.359 13.577 28.764 1.00 81.25 98 TRP A N 1
ATOM 761 C CA . TRP A 1 98 ? -22.379 15.040 28.671 1.00 81.25 98 TRP A CA 1
ATOM 762 C C . TRP A 1 98 ? -20.978 15.634 28.487 1.00 81.25 98 TRP A C 1
ATOM 764 O O . TRP A 1 98 ? -20.834 16.682 27.868 1.00 81.25 98 TRP A O 1
ATOM 774 N N . VAL A 1 99 ? -19.947 14.962 29.011 1.00 94.25 99 VAL A N 1
ATOM 775 C CA . VAL A 1 99 ? -18.543 15.387 28.934 1.00 94.25 99 VAL A CA 1
ATOM 776 C C . VAL A 1 99 ? -17.653 14.155 28.756 1.00 94.25 99 VAL A C 1
ATOM 778 O O . VAL A 1 99 ? -17.820 13.165 29.469 1.00 94.25 99 VAL A O 1
ATOM 781 N N . ILE A 1 100 ? -16.701 14.221 27.821 1.00 92.19 100 ILE A N 1
ATOM 782 C CA . ILE A 1 100 ? -15.678 13.194 27.574 1.00 92.19 100 ILE A CA 1
ATOM 783 C C . ILE A 1 100 ? -14.308 13.875 27.631 1.00 92.19 100 ILE A C 1
ATOM 785 O O . ILE A 1 100 ? -14.072 14.842 26.911 1.00 92.19 100 ILE A O 1
ATOM 789 N N . GLY A 1 101 ? -13.410 13.372 28.479 1.00 92.38 101 GLY A N 1
ATOM 790 C CA . GLY A 1 101 ? -12.009 13.793 28.506 1.00 92.38 101 GLY A CA 1
ATOM 791 C C . GLY A 1 101 ? -11.146 12.863 27.656 1.00 92.38 101 GLY A C 1
ATOM 792 O O . GLY A 1 101 ? -11.242 11.644 27.795 1.00 92.38 101 GLY A O 1
ATOM 793 N N . VAL A 1 102 ? -10.302 13.432 26.795 1.00 91.00 102 VAL A N 1
ATOM 794 C CA . VAL A 1 102 ? -9.313 12.701 25.992 1.00 91.00 102 VAL A CA 1
ATOM 795 C C . VAL A 1 102 ? -7.929 13.103 26.488 1.00 91.00 102 VAL A C 1
ATOM 797 O O . VAL A 1 102 ? -7.603 14.287 26.510 1.00 91.00 102 VAL A O 1
ATOM 800 N N . PHE A 1 103 ? -7.133 12.129 26.925 1.00 90.50 103 PHE A N 1
ATOM 801 C CA . PHE A 1 103 ? -5.836 12.365 27.559 1.00 90.50 103 PHE A CA 1
ATOM 802 C C . PHE A 1 103 ? -4.749 11.511 26.908 1.00 90.50 103 PHE A C 1
ATOM 804 O O . PHE A 1 103 ? -5.007 10.378 26.506 1.00 90.50 103 PHE A O 1
ATOM 811 N N . GLY A 1 104 ? -3.526 12.041 26.883 1.00 89.12 104 GLY A N 1
ATOM 812 C CA . GLY A 1 104 ? -2.341 11.372 26.345 1.00 89.12 104 GLY A CA 1
ATOM 813 C C . GLY A 1 104 ? -1.750 12.107 25.143 1.00 89.12 104 GLY A C 1
ATOM 814 O O . GLY A 1 104 ? -2.470 12.703 24.348 1.00 89.12 104 GLY A O 1
ATOM 815 N N . ASN A 1 105 ? -0.424 12.047 25.008 1.00 87.56 105 ASN A N 1
ATOM 816 C CA . ASN A 1 105 ? 0.315 12.688 23.913 1.00 87.56 105 ASN A CA 1
ATOM 817 C C . ASN A 1 105 ? 0.044 12.059 22.530 1.00 87.56 105 ASN A C 1
ATOM 819 O O . ASN A 1 105 ? 0.422 12.636 21.523 1.00 87.56 105 ASN A O 1
ATOM 823 N N . ASP A 1 106 ? -0.597 10.889 22.492 1.00 88.44 106 ASP A N 1
ATOM 824 C CA . ASP A 1 106 ? -0.948 10.150 21.268 1.00 88.44 106 ASP A CA 1
ATOM 825 C C . ASP A 1 106 ? -2.338 10.524 20.709 1.00 88.44 106 ASP A C 1
ATOM 827 O O . ASP A 1 106 ? -2.721 10.108 19.624 1.00 88.44 106 ASP A O 1
ATOM 831 N N . ALA A 1 107 ? -3.123 11.307 21.456 1.00 88.38 107 ALA A N 1
ATOM 832 C CA . ALA A 1 107 ? -4.438 11.768 21.020 1.00 88.38 107 ALA A CA 1
ATOM 833 C C . ALA A 1 107 ? -4.455 12.884 19.943 1.00 88.38 107 ALA A C 1
ATOM 835 O O . ALA A 1 107 ? -5.379 12.869 19.124 1.00 88.38 107 ALA A O 1
ATOM 836 N N . PRO A 1 108 ? -3.554 13.891 19.955 1.00 86.38 108 PRO A N 1
ATOM 837 C CA . PRO A 1 108 ? -3.582 14.989 18.987 1.00 86.38 108 PRO A CA 1
ATOM 838 C C . PRO A 1 108 ? -3.002 14.586 17.621 1.00 86.38 108 PRO A C 1
ATOM 840 O O . PRO A 1 108 ? -2.394 13.529 17.468 1.00 86.38 108 PRO A O 1
ATOM 843 N N . ASP A 1 109 ? -3.160 15.464 16.626 1.00 82.50 109 ASP A N 1
ATOM 844 C CA . ASP A 1 109 ? -2.517 15.307 15.317 1.00 82.50 109 ASP A CA 1
ATOM 845 C C . ASP A 1 109 ? -0.989 15.309 15.464 1.00 82.50 109 ASP A C 1
ATOM 847 O O . ASP A 1 109 ? -0.405 16.198 16.087 1.00 82.50 109 ASP A O 1
ATOM 851 N N . ILE A 1 110 ? -0.341 14.336 14.831 1.00 68.88 110 ILE A N 1
ATOM 852 C CA . ILE A 1 110 ? 1.114 14.200 14.767 1.00 68.88 110 ILE A CA 1
ATOM 853 C C . ILE A 1 110 ? 1.802 15.409 14.116 1.00 68.88 110 ILE A C 1
ATOM 855 O O . ILE A 1 110 ? 2.954 15.686 14.438 1.00 68.88 110 ILE A O 1
ATOM 859 N N . ASN A 1 111 ? 1.113 16.136 13.227 1.00 65.94 111 ASN A N 1
ATOM 860 C CA . ASN A 1 111 ? 1.669 17.306 12.538 1.00 65.94 111 ASN A CA 1
ATOM 861 C C . ASN A 1 111 ? 1.433 18.618 13.304 1.00 65.94 111 ASN A C 1
ATOM 863 O O . ASN A 1 111 ? 2.188 19.570 13.126 1.00 65.94 111 ASN A O 1
ATOM 867 N N . GLY A 1 112 ? 0.394 18.670 14.144 1.00 61.53 112 GLY A N 1
ATOM 868 C CA . GLY A 1 112 ? 0.032 19.850 14.939 1.00 61.53 112 GLY A CA 1
ATOM 869 C C . GLY A 1 112 ? 0.546 19.813 16.381 1.00 61.53 112 GLY A C 1
ATOM 870 O O . GLY A 1 112 ? 0.682 20.855 17.015 1.00 61.53 112 GLY A O 1
ATOM 871 N N . GLY A 1 113 ? 0.864 18.626 16.905 1.00 59.38 113 GLY A N 1
ATOM 872 C CA . GLY A 1 113 ? 1.255 18.435 18.300 1.00 59.38 113 GLY A CA 1
ATOM 873 C C . GLY A 1 113 ? 0.171 18.862 19.302 1.00 59.38 113 GLY A C 1
ATOM 874 O O . GLY A 1 113 ? -0.978 19.129 18.957 1.00 59.38 113 GLY A O 1
ATOM 875 N N . LEU A 1 114 ? 0.542 18.924 20.585 1.00 58.50 114 LEU A N 1
ATOM 876 C CA . LEU A 1 114 ? -0.320 19.428 21.670 1.00 58.50 114 LEU A CA 1
ATOM 877 C C . LEU A 1 114 ? -0.376 20.964 21.744 1.00 58.50 114 LEU A C 1
ATOM 879 O O . LEU A 1 114 ? -1.116 21.509 22.564 1.00 58.50 114 LEU A O 1
ATOM 883 N N . LEU A 1 115 ? 0.444 21.662 20.958 1.00 57.59 115 LEU A N 1
ATOM 884 C CA . LEU A 1 115 ? 0.565 23.112 21.027 1.00 57.59 115 LEU A CA 1
ATOM 885 C C . LEU A 1 115 ? -0.332 23.755 19.967 1.00 57.59 115 LEU A C 1
ATOM 887 O O . LEU A 1 115 ? -0.267 23.365 18.803 1.00 57.59 115 LEU A O 1
ATOM 891 N N . PRO A 1 116 ? -1.148 24.759 20.324 1.00 56.16 116 PRO A N 1
ATOM 892 C CA . PRO A 1 116 ? -1.859 25.545 19.332 1.00 56.16 116 PRO A CA 1
ATOM 893 C C . PRO A 1 116 ? -0.862 26.166 18.345 1.00 56.16 116 PRO A C 1
ATOM 895 O O . PRO A 1 116 ? 0.124 26.783 18.752 1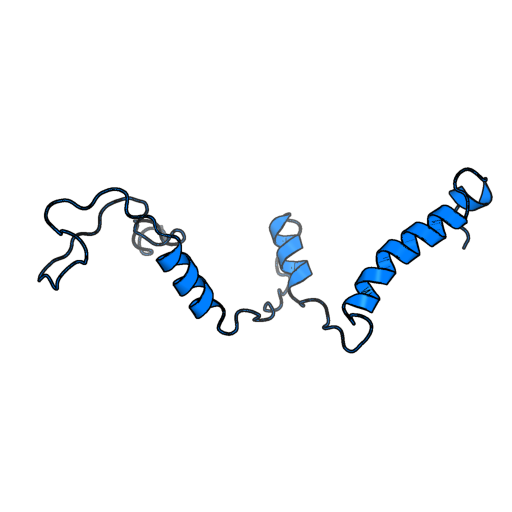.00 56.16 116 PRO A O 1
ATOM 898 N N . GLU A 1 117 ? -1.165 26.071 17.051 1.00 53.25 117 GLU A N 1
ATOM 899 C CA . GLU A 1 117 ? -0.400 26.605 15.905 1.00 53.25 117 GLU A CA 1
ATOM 900 C C . GLU A 1 117 ? -0.026 28.107 16.037 1.00 53.25 117 GLU A C 1
ATOM 902 O O . GLU A 1 117 ? 0.816 28.634 15.313 1.00 53.25 117 GLU A O 1
ATOM 907 N N . GLN A 1 118 ? -0.626 28.811 17.002 1.00 53.28 118 GLN A N 1
ATOM 908 C CA . GLN A 1 118 ? -0.415 30.225 17.314 1.00 53.28 118 GLN A CA 1
ATOM 909 C C . GLN A 1 118 ? 0.882 30.534 18.085 1.00 53.28 118 GLN A C 1
ATOM 911 O O . GLN A 1 118 ? 1.242 31.705 18.179 1.00 53.28 118 GLN A O 1
ATOM 916 N N . GLN A 1 119 ? 1.601 29.540 18.617 1.00 51.97 119 GLN A N 1
ATOM 917 C CA . GLN A 1 119 ? 2.782 29.778 19.468 1.00 51.97 119 GLN A CA 1
ATOM 918 C C . GLN A 1 119 ? 4.140 29.636 18.755 1.00 51.97 119 GLN A C 1
ATOM 920 O O . GLN A 1 119 ? 5.176 29.848 19.378 1.00 51.97 119 GLN A O 1
ATOM 925 N N . LEU A 1 120 ? 4.146 29.324 17.453 1.00 49.19 120 LEU A N 1
ATOM 926 C CA . LEU A 1 120 ? 5.362 29.116 16.645 1.00 49.19 120 LEU A CA 1
ATOM 927 C C . LEU A 1 120 ? 5.740 30.314 15.751 1.00 49.19 120 LEU A C 1
ATOM 929 O O . LEU A 1 120 ? 6.637 30.204 14.919 1.00 49.19 120 LEU A O 1
ATOM 933 N N . ARG A 1 121 ? 5.080 31.468 15.911 1.00 42.94 121 ARG A N 1
ATOM 934 C CA . ARG A 1 121 ? 5.463 32.732 15.259 1.00 42.94 121 ARG A CA 1
ATOM 935 C C . ARG A 1 121 ? 6.024 33.702 16.302 1.00 42.94 121 ARG A C 1
ATOM 937 O O . ARG A 1 121 ? 5.288 34.547 16.805 1.00 42.94 121 ARG A O 1
ATOM 944 N N . ALA A 1 122 ? 7.305 33.553 16.627 1.00 38.78 122 ALA A N 1
ATOM 945 C CA . ALA A 1 122 ? 8.112 34.535 17.350 1.00 38.78 122 ALA A CA 1
ATOM 946 C C . ALA A 1 122 ? 9.454 34.696 16.632 1.00 38.78 122 ALA A C 1
ATOM 948 O O . ALA A 1 122 ? 9.990 33.657 16.185 1.00 38.78 122 ALA A O 1
#

Foldseek 3Di:
DDDPCCVVPVDPPVNVVVVVCVVVVVCVVVPVVPPNDDDWQQPVVVVCVVVVNDDDPDDGDDTDDPCPVCVVVVVVCVVVVDDDPDDPPCPPPPDDDPDDDDDDQVPDDPVCGPDHPVPPPD

Radius of gyration: 26.78 Å; chains: 1; bounding box: 59×52×63 Å

Secondary structure (DSSP, 8-state):
---HHHHTTSS-HHHHHHHHHHHHHHHHHTTTTSSPPPPPTTHHHHHHHHTT-PPTTPPPPPPP---TTHHHHHHHHHHHT-------TT--SPPP-S-----STTSS-TTT-SS-GGGS--

InterPro domains:
  IPR036881 Glycoside hydrolase family 3 C-terminal domain superfamily [G3DSA:3.40.50.1700] (68-119)
  IPR050288 Cellulose-degrading glycosyl hydrolase 3 [PTHR42715] (7-108)

Organism: Aspergillus fumigatus (strain ATCC MYA-4609 / CBS 101355 / FGSC A1100 / Af293) (NCBI:txid330879)

Sequence (122 aa):
MWFPGICNGTIPEWRLNEMIRQILTPYYYSSQDHEYPTIDPSSYAVTAATYGILPAGEVTPAGRDVRGNHSLLIRKIGSAGTVLLKNKDKTLPIRPAWVIGVFGNDAPDINGGLLPEQQLRA